Protein AF-A0A0Q8R8H2-F1 (afdb_monomer_lite)

Structure (mmCIF, N/CA/C/O backbone):
data_AF-A0A0Q8R8H2-F1
#
_entry.id   AF-A0A0Q8R8H2-F1
#
loop_
_atom_site.group_PDB
_atom_site.id
_atom_site.type_symbol
_atom_site.label_atom_id
_atom_site.label_alt_id
_atom_site.label_comp_id
_atom_site.label_asym_id
_atom_site.label_entity_id
_atom_site.label_seq_id
_atom_site.pdbx_PDB_ins_code
_atom_site.Cartn_x
_atom_site.Cartn_y
_atom_site.Cartn_z
_atom_site.occupancy
_atom_site.B_iso_or_equiv
_atom_site.auth_seq_id
_atom_site.auth_comp_id
_atom_site.auth_asym_id
_atom_site.auth_atom_id
_atom_site.pdbx_PDB_model_num
ATOM 1 N N . MET A 1 1 ? 1.261 7.074 16.612 1.00 54.50 1 MET A N 1
ATOM 2 C CA . MET A 1 1 ? 1.436 5.887 17.481 1.00 54.50 1 MET A CA 1
ATOM 3 C C . MET A 1 1 ? 0.194 4.983 17.513 1.00 54.50 1 MET A C 1
ATOM 5 O O . MET A 1 1 ? 0.380 3.784 17.613 1.00 54.50 1 MET A O 1
ATOM 9 N N . GLN A 1 2 ? -1.041 5.498 17.363 1.00 63.03 2 GLN A N 1
ATOM 10 C CA . GLN A 1 2 ? -2.254 4.657 17.235 1.00 63.03 2 GLN A CA 1
ATOM 11 C C . GLN A 1 2 ? -2.476 4.067 15.823 1.00 63.03 2 GLN A C 1
ATOM 13 O O . GLN A 1 2 ? -2.841 2.905 15.723 1.00 63.03 2 GLN A O 1
ATOM 18 N N . ILE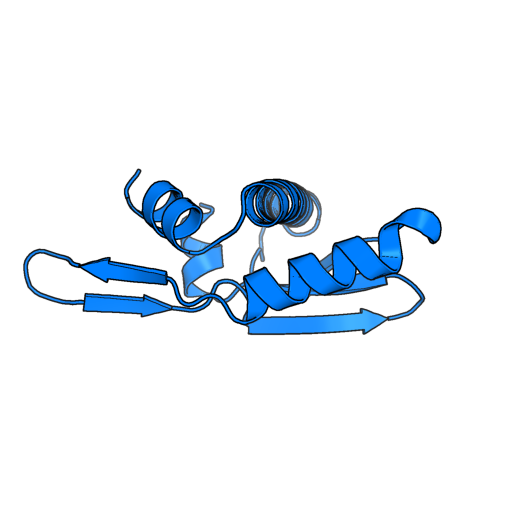 A 1 3 ? -2.191 4.818 14.746 1.00 71.31 3 ILE A N 1
ATOM 19 C CA . ILE A 1 3 ? -2.377 4.347 13.354 1.00 71.31 3 ILE A CA 1
ATOM 20 C C . ILE A 1 3 ? -1.506 3.122 13.042 1.00 71.31 3 ILE A C 1
ATOM 22 O O . ILE A 1 3 ? -2.027 2.136 12.547 1.00 71.31 3 ILE A O 1
ATOM 26 N N . ASN A 1 4 ? -0.209 3.150 13.379 1.00 74.19 4 ASN A N 1
ATOM 27 C CA . ASN A 1 4 ? 0.699 2.027 13.097 1.00 74.19 4 ASN A CA 1
ATOM 28 C C . ASN A 1 4 ? 0.207 0.720 13.726 1.00 74.19 4 ASN A C 1
ATOM 30 O O . ASN A 1 4 ? 0.189 -0.306 13.064 1.00 74.19 4 ASN A O 1
ATOM 34 N N . ARG A 1 5 ? -0.271 0.784 14.973 1.00 81.12 5 ARG A N 1
ATOM 35 C CA . ARG A 1 5 ? -0.840 -0.381 15.647 1.00 81.12 5 ARG A CA 1
ATOM 36 C C . ARG A 1 5 ? -2.138 -0.851 14.983 1.00 81.12 5 ARG A C 1
ATOM 38 O O . ARG A 1 5 ? -2.306 -2.041 14.779 1.00 81.12 5 ARG A O 1
ATOM 45 N N . ALA A 1 6 ? -3.034 0.070 14.625 1.00 82.31 6 ALA A N 1
ATOM 46 C CA . ALA A 1 6 ? -4.278 -0.282 13.938 1.00 82.31 6 ALA A CA 1
ATOM 47 C C . ALA A 1 6 ? -4.019 -0.922 12.559 1.00 82.31 6 ALA A C 1
ATOM 49 O O . ALA A 1 6 ? -4.749 -1.814 12.147 1.00 82.31 6 ALA A O 1
ATOM 50 N N . VAL A 1 7 ? -2.955 -0.500 11.869 1.00 83.50 7 VAL A N 1
ATOM 51 C CA . VAL A 1 7 ? -2.488 -1.104 10.613 1.00 83.50 7 VAL A CA 1
ATOM 52 C C . VAL A 1 7 ? -1.947 -2.517 10.846 1.00 83.50 7 VAL A C 1
ATOM 54 O O . VAL A 1 7 ? -2.343 -3.437 10.138 1.00 83.50 7 VAL A O 1
ATOM 57 N N . GLU A 1 8 ? -1.097 -2.708 11.856 1.00 86.62 8 GLU A N 1
ATOM 58 C CA . GLU A 1 8 ? -0.557 -4.025 12.239 1.00 86.62 8 GLU A CA 1
ATOM 59 C C . GLU A 1 8 ? -1.642 -5.011 12.709 1.00 86.62 8 GLU A C 1
ATOM 61 O O . GLU A 1 8 ? -1.448 -6.220 12.635 1.00 86.62 8 GLU A O 1
ATOM 66 N N . GLU A 1 9 ? -2.789 -4.520 13.186 1.00 87.44 9 GLU A N 1
ATOM 67 C CA . GLU A 1 9 ? -3.914 -5.359 13.620 1.00 87.44 9 GLU A CA 1
ATOM 68 C C . GLU A 1 9 ? -4.766 -5.891 12.451 1.00 87.44 9 GLU A C 1
ATOM 70 O O . GLU A 1 9 ? -5.462 -6.893 12.626 1.00 87.44 9 GLU A O 1
ATOM 75 N N . VAL A 1 10 ? -4.716 -5.261 11.268 1.00 91.38 10 VAL A N 1
ATOM 76 C CA . VAL A 1 10 ? -5.531 -5.662 10.101 1.00 91.38 10 VAL A CA 1
ATOM 77 C C . VAL A 1 10 ? -4.727 -6.198 8.917 1.00 91.38 10 VAL A C 1
ATOM 79 O O . VAL A 1 10 ? -5.309 -6.811 8.024 1.00 91.38 10 VAL A O 1
ATOM 82 N N . LEU A 1 11 ? -3.413 -5.972 8.893 1.00 94.62 11 LEU A N 1
ATOM 83 C CA . LEU A 1 11 ? -2.509 -6.453 7.851 1.00 94.62 11 LEU A CA 1
ATOM 84 C C . LEU A 1 11 ? -1.618 -7.583 8.368 1.00 94.62 11 LEU A C 1
ATOM 86 O O . LEU A 1 11 ? -1.196 -7.596 9.522 1.00 94.62 11 LEU A O 1
ATOM 90 N N . SER A 1 12 ? -1.264 -8.505 7.480 1.00 95.56 12 SER A N 1
ATOM 91 C CA . SER A 1 12 ? -0.170 -9.443 7.701 1.00 95.56 12 SER A CA 1
ATOM 92 C C . SER A 1 12 ? 1.170 -8.711 7.795 1.00 95.56 12 SER A C 1
ATOM 94 O O . SER A 1 12 ? 1.363 -7.637 7.224 1.00 95.56 12 SER A O 1
ATOM 96 N N . GLU A 1 13 ? 2.141 -9.326 8.470 1.00 95.06 13 GLU A N 1
ATOM 97 C CA . GLU A 1 13 ? 3.496 -8.776 8.611 1.00 95.06 13 GLU A CA 1
ATOM 98 C C . GLU A 1 13 ? 4.131 -8.449 7.246 1.00 95.06 13 GLU A C 1
ATOM 100 O O . GLU A 1 13 ? 4.652 -7.355 7.045 1.00 95.06 13 GLU A O 1
ATOM 105 N N . ALA A 1 14 ? 3.975 -9.340 6.262 1.00 95.56 14 ALA A N 1
ATOM 106 C CA . ALA A 1 14 ? 4.472 -9.123 4.903 1.00 95.56 14 ALA A CA 1
ATOM 107 C C . ALA A 1 14 ? 3.783 -7.939 4.195 1.00 95.56 14 ALA A C 1
ATOM 109 O O . ALA A 1 14 ? 4.420 -7.202 3.439 1.00 95.56 14 ALA A O 1
ATOM 110 N N . ALA A 1 15 ? 2.486 -7.725 4.439 1.00 96.19 15 ALA A N 1
ATOM 111 C CA . ALA A 1 15 ? 1.767 -6.574 3.904 1.00 96.19 15 ALA A CA 1
ATOM 112 C C . ALA A 1 15 ? 2.209 -5.269 4.581 1.00 96.19 15 ALA A C 1
ATOM 114 O O . ALA A 1 15 ? 2.352 -4.253 3.900 1.00 96.19 15 ALA A O 1
ATOM 115 N N . VAL A 1 16 ? 2.503 -5.291 5.885 1.00 94.94 16 VAL A N 1
ATOM 116 C CA . VAL A 1 16 ? 3.090 -4.147 6.602 1.00 94.94 16 VAL A CA 1
ATOM 117 C C . VAL A 1 16 ? 4.477 -3.803 6.047 1.00 94.94 16 VAL A C 1
ATOM 119 O O . VAL A 1 16 ? 4.765 -2.632 5.794 1.00 94.94 16 VAL A O 1
ATOM 122 N N . GLU A 1 17 ? 5.332 -4.794 5.789 1.00 95.38 17 GLU A N 1
ATOM 123 C CA . GLU A 1 17 ? 6.651 -4.583 5.173 1.00 95.38 17 GLU A CA 1
ATOM 124 C C . GLU A 1 17 ? 6.551 -3.975 3.767 1.00 95.38 17 GLU A C 1
ATOM 126 O O . GLU A 1 17 ? 7.263 -3.015 3.437 1.00 95.38 17 GLU A O 1
ATOM 131 N N . LEU A 1 18 ? 5.631 -4.485 2.942 1.00 95.62 18 LEU A N 1
ATOM 132 C CA . LEU A 1 18 ? 5.367 -3.907 1.629 1.00 95.62 18 LEU A CA 1
ATOM 133 C C . LEU A 1 18 ? 4.837 -2.473 1.758 1.00 95.62 18 LEU A C 1
ATOM 135 O O . LEU A 1 18 ? 5.325 -1.581 1.066 1.00 95.62 18 LEU A O 1
ATOM 139 N N . LEU A 1 19 ? 3.886 -2.220 2.660 1.00 95.56 19 LEU A N 1
ATOM 140 C CA . LEU A 1 19 ? 3.337 -0.886 2.895 1.00 95.56 19 LEU A CA 1
ATOM 141 C C . LEU A 1 19 ? 4.427 0.110 3.305 1.00 95.56 19 LEU A C 1
ATOM 143 O O . LEU A 1 19 ? 4.485 1.207 2.751 1.00 95.56 19 LEU A O 1
ATOM 147 N N . ASN A 1 20 ? 5.328 -0.277 4.208 1.00 94.19 20 ASN A N 1
ATOM 148 C CA . ASN A 1 20 ? 6.470 0.547 4.605 1.00 94.19 20 ASN A CA 1
ATOM 149 C C . ASN A 1 20 ? 7.366 0.889 3.405 1.00 94.19 20 ASN A C 1
ATOM 151 O O . ASN A 1 20 ? 7.789 2.038 3.250 1.00 94.19 20 ASN A O 1
ATOM 155 N N . THR A 1 21 ? 7.598 -0.079 2.516 1.00 94.31 21 THR A N 1
ATOM 156 C CA . THR A 1 21 ? 8.345 0.131 1.267 1.00 94.31 21 THR A CA 1
ATOM 157 C C . THR A 1 21 ? 7.634 1.127 0.345 1.00 94.31 21 THR A C 1
ATOM 159 O O . THR A 1 21 ? 8.263 2.043 -0.185 1.00 94.31 21 THR A O 1
ATOM 162 N N . LEU A 1 22 ? 6.314 1.004 0.181 1.00 94.56 22 LEU A N 1
ATOM 163 C CA . LEU A 1 22 ? 5.503 1.888 -0.665 1.00 94.56 22 LEU A CA 1
ATOM 164 C C . LEU A 1 22 ? 5.406 3.311 -0.110 1.00 94.56 22 LEU A C 1
ATOM 166 O O . LEU A 1 22 ? 5.420 4.277 -0.876 1.00 94.56 22 LEU A O 1
ATOM 170 N N . VAL A 1 23 ? 5.333 3.453 1.212 1.00 93.38 23 VAL A N 1
ATOM 171 C CA . VAL A 1 23 ? 5.384 4.746 1.902 1.00 93.38 23 VAL A CA 1
ATOM 172 C C . VAL A 1 23 ? 6.736 5.411 1.667 1.00 93.38 23 VAL A C 1
ATOM 174 O O . VAL A 1 23 ? 6.778 6.560 1.226 1.00 93.38 23 VAL A O 1
ATOM 177 N N . ALA A 1 24 ? 7.839 4.690 1.890 1.00 92.88 24 ALA A N 1
ATOM 178 C CA . ALA A 1 24 ? 9.182 5.208 1.645 1.00 92.88 24 ALA A CA 1
ATOM 179 C C . ALA A 1 24 ? 9.363 5.629 0.178 1.00 92.88 24 ALA A C 1
ATOM 181 O O . ALA A 1 24 ? 9.866 6.718 -0.100 1.00 92.88 24 ALA A O 1
ATOM 182 N N . HIS A 1 25 ? 8.883 4.807 -0.758 1.00 93.19 25 HIS A N 1
ATOM 183 C CA . HIS A 1 25 ? 8.901 5.124 -2.181 1.00 93.19 25 HIS A CA 1
ATOM 184 C C . HIS A 1 25 ? 8.093 6.391 -2.505 1.00 93.19 25 HIS A C 1
ATOM 186 O O . HIS A 1 25 ? 8.605 7.269 -3.191 1.00 93.19 25 HIS A O 1
ATOM 192 N N . ALA A 1 26 ? 6.874 6.543 -1.981 1.00 91.81 26 ALA A N 1
ATOM 193 C CA . ALA A 1 26 ? 6.042 7.721 -2.243 1.00 91.81 26 ALA A CA 1
ATOM 194 C C . ALA A 1 26 ? 6.656 9.016 -1.688 1.00 91.81 26 ALA A C 1
ATOM 196 O O . ALA A 1 26 ? 6.619 10.049 -2.355 1.00 91.81 26 ALA A O 1
ATOM 197 N N . ILE A 1 27 ? 7.271 8.962 -0.500 1.00 89.88 27 ILE A N 1
ATOM 198 C CA . ILE A 1 27 ? 7.964 10.112 0.104 1.00 89.88 27 ILE A CA 1
ATOM 199 C C . ILE A 1 27 ? 9.109 10.598 -0.795 1.00 89.88 27 ILE A C 1
ATOM 201 O O . ILE A 1 27 ? 9.311 11.803 -0.933 1.00 89.88 27 ILE A O 1
ATOM 205 N N . VAL A 1 28 ? 9.845 9.674 -1.418 1.00 90.12 28 VAL A N 1
ATOM 206 C CA . VAL A 1 28 ? 10.959 10.006 -2.318 1.00 90.12 28 VAL A CA 1
ATOM 207 C C . VAL A 1 28 ? 10.460 10.452 -3.695 1.00 90.12 28 VAL A C 1
ATOM 209 O O . VAL A 1 28 ? 10.964 11.433 -4.240 1.00 90.12 28 VAL A O 1
ATOM 212 N N . SER A 1 29 ? 9.472 9.755 -4.254 1.00 86.56 29 SER A N 1
ATOM 213 C CA . SER A 1 29 ? 8.996 9.959 -5.627 1.00 86.56 29 SER A CA 1
ATOM 214 C C . SER A 1 29 ? 8.055 11.159 -5.780 1.00 86.56 29 SER A C 1
ATOM 216 O O . SER A 1 29 ? 8.044 11.789 -6.837 1.00 86.56 29 SER A O 1
ATOM 218 N N . ALA A 1 30 ? 7.285 11.505 -4.743 1.00 82.88 30 ALA A N 1
ATOM 219 C CA . ALA A 1 30 ? 6.312 12.600 -4.762 1.00 82.88 30 ALA A CA 1
ATOM 220 C C . ALA A 1 30 ? 6.237 13.335 -3.402 1.00 82.88 30 ALA A C 1
ATOM 222 O O . ALA A 1 30 ? 5.193 13.341 -2.746 1.00 82.88 30 ALA A O 1
ATOM 223 N N . PRO A 1 31 ? 7.315 14.016 -2.964 1.00 79.94 31 PRO A N 1
ATOM 224 C CA . PRO A 1 31 ? 7.403 14.603 -1.621 1.00 79.94 31 PRO A CA 1
ATOM 225 C C . PRO A 1 31 ? 6.340 15.673 -1.322 1.00 79.94 31 PRO A C 1
ATOM 227 O O . PRO A 1 31 ? 6.018 15.895 -0.158 1.00 79.94 31 PRO A O 1
ATOM 230 N N . GLN A 1 32 ? 5.801 16.339 -2.352 1.00 83.19 32 GLN A N 1
ATOM 231 C CA . GLN A 1 32 ? 4.763 17.372 -2.216 1.00 83.19 32 GLN A CA 1
ATOM 232 C C . GLN A 1 32 ? 3.335 16.857 -2.461 1.00 83.19 32 GLN A C 1
ATOM 234 O O . GLN A 1 32 ? 2.383 17.563 -2.143 1.00 83.19 32 GLN A O 1
ATOM 239 N N . ASP A 1 33 ? 3.177 15.650 -3.013 1.00 86.44 33 ASP A N 1
ATOM 240 C CA . ASP A 1 33 ? 1.875 15.043 -3.311 1.00 86.44 33 ASP A CA 1
ATOM 241 C C . ASP A 1 33 ? 1.929 13.529 -3.079 1.00 86.44 33 ASP A C 1
ATOM 243 O O . ASP A 1 33 ? 1.955 12.716 -4.003 1.00 86.44 33 ASP A O 1
ATOM 247 N N . LYS A 1 34 ? 1.929 13.145 -1.801 1.00 83.56 34 LYS A N 1
ATOM 248 C CA . LYS A 1 34 ? 1.926 11.736 -1.378 1.00 83.56 34 LYS A CA 1
ATOM 249 C C . LYS A 1 34 ? 0.605 11.023 -1.703 1.00 83.56 34 LYS A C 1
ATOM 251 O O . LYS A 1 34 ? 0.537 9.801 -1.610 1.00 83.56 34 LYS A O 1
ATOM 256 N N . SER A 1 35 ? -0.438 11.771 -2.072 1.00 88.88 35 SER A N 1
ATOM 257 C CA . SER A 1 35 ? -1.703 11.241 -2.596 1.00 88.88 35 SER A CA 1
ATOM 258 C C . SER A 1 35 ? -1.704 11.082 -4.117 1.00 88.88 35 SER A C 1
ATOM 260 O O . SER A 1 35 ? -2.707 10.652 -4.686 1.00 88.88 35 SER A O 1
ATOM 262 N N . GLY A 1 36 ? -0.606 11.432 -4.786 1.00 89.94 36 GLY A N 1
ATOM 263 C CA . GLY A 1 36 ? -0.437 11.269 -6.218 1.00 89.94 36 GLY A CA 1
ATOM 264 C C . GLY A 1 36 ? -0.315 9.802 -6.628 1.00 89.94 36 GLY A C 1
ATOM 265 O O . GLY A 1 36 ? -0.011 8.915 -5.826 1.00 89.94 36 GLY A O 1
ATOM 266 N N . LEU A 1 37 ? -0.550 9.542 -7.913 1.00 93.62 37 LEU A N 1
ATOM 267 C CA . LEU A 1 37 ? -0.377 8.214 -8.493 1.00 93.62 37 LEU A CA 1
ATOM 268 C C . LEU A 1 37 ? 1.117 7.859 -8.559 1.00 93.62 37 LEU A C 1
ATOM 270 O O . LEU A 1 37 ? 1.879 8.495 -9.288 1.00 93.62 37 LEU A O 1
ATOM 274 N N . CYS A 1 38 ? 1.515 6.828 -7.820 1.00 93.81 38 CYS A N 1
ATOM 275 C CA . CYS A 1 38 ? 2.876 6.309 -7.763 1.00 93.81 38 CYS A CA 1
ATOM 276 C C . CYS A 1 38 ? 3.001 5.013 -8.569 1.00 93.81 38 CYS A C 1
ATOM 278 O O . CYS A 1 38 ? 2.041 4.251 -8.687 1.00 93.81 38 CYS A O 1
ATOM 280 N N . TYR A 1 39 ? 4.201 4.747 -9.085 1.00 94.31 39 TYR A N 1
ATOM 281 C CA . TYR A 1 39 ? 4.502 3.527 -9.829 1.00 94.31 39 TYR A CA 1
ATOM 282 C C . TYR A 1 39 ? 5.744 2.850 -9.256 1.00 94.31 39 TYR A C 1
ATOM 284 O O . TYR A 1 39 ? 6.810 3.460 -9.219 1.00 94.31 39 TYR A O 1
ATOM 292 N N . LEU A 1 40 ? 5.602 1.605 -8.807 1.00 93.00 40 LEU A N 1
ATOM 293 C CA . LEU A 1 40 ? 6.691 0.793 -8.275 1.00 93.00 40 LEU A CA 1
ATOM 294 C C . LEU A 1 40 ? 7.037 -0.327 -9.272 1.00 93.00 40 LEU A C 1
ATOM 296 O O . LEU A 1 40 ? 6.184 -1.178 -9.548 1.00 93.00 40 LEU A O 1
ATOM 300 N N . PRO A 1 41 ? 8.269 -0.371 -9.806 1.00 92.38 41 PRO A N 1
ATOM 301 C CA . PRO A 1 41 ? 8.759 -1.524 -10.552 1.00 92.38 41 PRO A CA 1
ATOM 302 C C . PRO A 1 41 ? 8.854 -2.756 -9.649 1.00 92.38 41 PRO A C 1
ATOM 304 O O . PRO A 1 41 ? 9.367 -2.666 -8.535 1.00 92.38 41 PRO A O 1
ATOM 307 N N . VAL A 1 42 ? 8.396 -3.908 -10.140 1.00 91.19 42 VAL A N 1
ATOM 308 C CA . VAL A 1 42 ? 8.463 -5.180 -9.409 1.00 91.19 42 VAL A CA 1
ATOM 309 C C . VAL A 1 42 ? 9.135 -6.228 -10.278 1.00 91.19 42 VAL A C 1
ATOM 311 O O . VAL A 1 42 ? 8.818 -6.371 -11.458 1.00 91.19 42 VAL A O 1
ATOM 314 N N . GLU A 1 43 ? 10.077 -6.959 -9.690 1.00 90.88 43 GLU A N 1
ATOM 315 C CA . GLU A 1 43 ? 10.750 -8.069 -10.358 1.00 90.88 43 GLU A CA 1
ATOM 316 C C . GLU A 1 43 ? 9.756 -9.184 -10.703 1.00 90.88 43 GLU A C 1
ATOM 318 O O . GLU A 1 43 ? 8.844 -9.483 -9.928 1.00 90.88 43 GLU A O 1
ATOM 323 N N . SER A 1 44 ? 9.950 -9.834 -11.854 1.00 89.19 44 SER A N 1
ATOM 324 C CA . SER A 1 44 ? 9.054 -10.889 -12.351 1.00 89.19 44 SER A CA 1
ATOM 325 C C . SER A 1 44 ? 8.799 -11.989 -11.325 1.00 89.19 44 SER A C 1
ATOM 327 O O . SER A 1 44 ? 7.672 -12.465 -11.194 1.00 89.19 44 SER A O 1
ATOM 329 N N . ASP A 1 45 ? 9.835 -12.351 -10.574 1.00 93.88 45 ASP A N 1
ATOM 330 C CA . ASP A 1 45 ? 9.816 -13.477 -9.642 1.00 93.88 45 ASP A CA 1
ATOM 331 C C . ASP A 1 45 ? 8.992 -13.161 -8.384 1.00 93.88 45 ASP A C 1
ATOM 333 O O . ASP A 1 45 ? 8.445 -14.063 -7.752 1.00 93.88 45 ASP A O 1
ATOM 337 N N . ASN A 1 46 ? 8.826 -11.872 -8.073 1.00 92.31 46 ASN A N 1
ATOM 338 C CA . ASN A 1 46 ? 8.066 -11.385 -6.924 1.00 92.31 46 ASN A CA 1
ATOM 339 C C . ASN A 1 46 ? 6.660 -10.892 -7.298 1.00 92.31 46 ASN A C 1
ATOM 341 O O . ASN A 1 46 ? 5.843 -10.656 -6.409 1.00 92.31 46 ASN A O 1
ATOM 345 N N . TRP A 1 47 ? 6.344 -10.786 -8.595 1.00 92.69 47 TRP A N 1
ATOM 346 C CA . TRP A 1 47 ? 5.127 -10.147 -9.104 1.00 92.69 47 TRP A CA 1
ATOM 347 C C . TRP A 1 47 ? 3.841 -10.634 -8.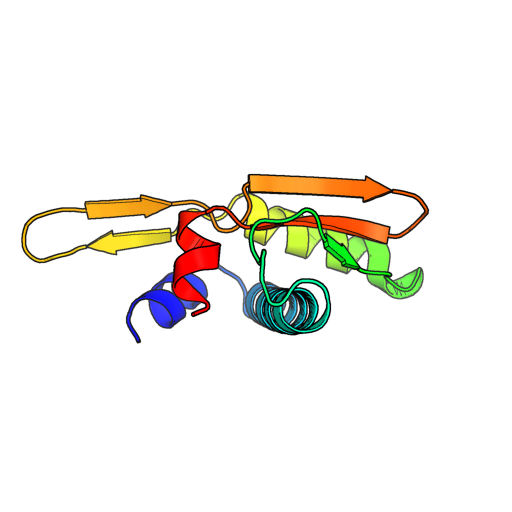431 1.00 92.69 47 TRP A C 1
ATOM 349 O O . TRP A 1 47 ? 3.076 -9.837 -7.889 1.00 92.69 47 TRP A O 1
ATOM 359 N N . ASN A 1 48 ? 3.605 -11.948 -8.437 1.00 94.00 48 ASN A N 1
ATOM 360 C CA . ASN A 1 48 ? 2.371 -12.519 -7.896 1.00 94.00 48 ASN A CA 1
ATOM 361 C C . ASN A 1 48 ? 2.240 -12.258 -6.393 1.00 94.00 48 ASN A C 1
ATOM 363 O O . ASN A 1 48 ? 1.171 -11.862 -5.933 1.00 94.00 48 ASN A O 1
ATOM 367 N N . THR A 1 49 ? 3.330 -12.432 -5.645 1.00 94.88 49 THR A N 1
ATOM 368 C CA . THR A 1 49 ? 3.364 -12.175 -4.203 1.00 94.88 49 THR A CA 1
ATOM 369 C C . THR A 1 49 ? 3.074 -10.707 -3.916 1.00 94.88 49 THR A C 1
ATOM 371 O O . THR A 1 49 ? 2.200 -10.402 -3.109 1.00 94.88 49 THR A O 1
ATOM 374 N N . THR A 1 50 ? 3.730 -9.784 -4.623 1.00 94.88 50 THR A N 1
ATOM 375 C CA . THR A 1 50 ? 3.508 -8.348 -4.425 1.00 94.88 50 THR A CA 1
ATOM 376 C C . THR A 1 50 ? 2.081 -7.941 -4.791 1.00 94.88 50 THR A C 1
ATOM 378 O O . THR A 1 50 ? 1.473 -7.173 -4.056 1.00 94.88 50 THR A O 1
ATOM 381 N N . VAL A 1 51 ? 1.498 -8.483 -5.866 1.00 94.50 51 VAL A N 1
ATOM 382 C CA . VAL A 1 51 ? 0.092 -8.223 -6.231 1.00 94.50 51 VAL A CA 1
ATOM 383 C C . VAL A 1 51 ? -0.874 -8.711 -5.149 1.00 94.50 51 VAL A C 1
ATOM 385 O O . VAL A 1 51 ? -1.840 -8.014 -4.840 1.00 94.50 51 VAL A O 1
ATOM 388 N N . MET A 1 52 ? -0.628 -9.882 -4.553 1.00 96.31 52 MET A N 1
ATOM 389 C CA . MET A 1 52 ? -1.466 -10.391 -3.462 1.00 96.31 52 MET A CA 1
ATOM 390 C C . MET A 1 52 ? -1.398 -9.490 -2.227 1.00 96.31 52 MET A C 1
ATOM 392 O O . MET A 1 52 ? -2.442 -9.121 -1.696 1.00 96.31 52 MET A O 1
ATOM 396 N N . LEU A 1 53 ? -0.197 -9.072 -1.827 1.00 97.00 53 LEU A N 1
ATOM 397 C CA . LEU A 1 53 ? -0.009 -8.156 -0.699 1.00 97.00 53 LEU A CA 1
ATOM 398 C C . LEU A 1 53 ? -0.616 -6.771 -0.979 1.00 97.00 53 LEU A C 1
ATOM 400 O O . LEU A 1 53 ? -1.270 -6.196 -0.117 1.00 97.00 53 LEU A O 1
ATOM 404 N N . MET A 1 54 ? -0.485 -6.250 -2.203 1.00 96.12 54 MET A N 1
ATOM 405 C CA . MET A 1 54 ? -1.152 -5.006 -2.613 1.00 96.12 54 MET A CA 1
ATOM 406 C C . MET A 1 54 ? -2.665 -5.086 -2.468 1.00 96.12 54 MET A C 1
ATOM 408 O O . MET A 1 54 ? -3.301 -4.119 -2.054 1.00 96.12 54 MET A O 1
ATOM 412 N N . ARG A 1 55 ? -3.244 -6.231 -2.835 1.00 96.12 55 ARG A N 1
ATOM 413 C CA . ARG A 1 55 ? -4.679 -6.456 -2.721 1.00 96.12 55 ARG A CA 1
ATOM 414 C C . ARG A 1 55 ? -5.124 -6.514 -1.264 1.00 96.12 55 ARG A C 1
ATOM 416 O O . ARG A 1 55 ? -6.133 -5.905 -0.936 1.00 96.12 55 ARG A O 1
ATOM 423 N N . GLU A 1 56 ? -4.361 -7.182 -0.408 1.00 96.75 56 GLU A N 1
ATOM 424 C CA . GLU A 1 56 ? -4.609 -7.204 1.035 1.00 96.75 56 GLU A CA 1
ATOM 425 C C . GLU A 1 56 ? -4.623 -5.786 1.622 1.00 96.75 56 GLU A C 1
ATOM 427 O O . GLU A 1 56 ? -5.585 -5.394 2.277 1.00 96.75 56 GLU A O 1
ATOM 432 N N . ILE A 1 57 ? -3.613 -4.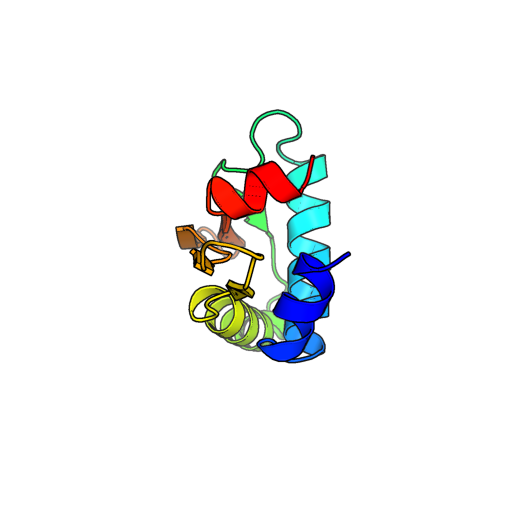972 1.299 1.00 96.62 57 ILE A N 1
ATOM 433 C CA . ILE A 1 57 ? -3.541 -3.572 1.745 1.00 96.62 57 ILE A CA 1
ATOM 434 C C . ILE A 1 57 ? -4.704 -2.741 1.178 1.00 96.62 57 ILE A C 1
ATOM 436 O O . ILE A 1 57 ? -5.219 -1.853 1.855 1.00 96.62 57 ILE A O 1
ATOM 440 N N . PHE A 1 58 ? -5.122 -3.005 -0.063 1.00 96.25 58 PHE A N 1
ATOM 441 C CA . PHE A 1 58 ? -6.241 -2.307 -0.700 1.00 96.25 58 PHE A CA 1
ATOM 442 C C . PHE A 1 58 ? -7.582 -2.611 -0.027 1.00 96.25 58 PHE A C 1
ATOM 444 O O . PHE A 1 58 ? -8.405 -1.714 0.131 1.00 96.25 58 PHE A O 1
ATOM 451 N N . GLU A 1 59 ? -7.800 -3.865 0.362 1.00 95.12 59 GLU A N 1
ATOM 452 C CA . GLU A 1 59 ? -9.032 -4.311 1.016 1.00 95.12 59 GLU A CA 1
ATOM 453 C C . GLU A 1 59 ? -9.069 -3.937 2.509 1.00 95.12 59 GLU A C 1
ATOM 455 O O . GLU A 1 59 ? -10.146 -3.920 3.106 1.00 95.12 59 GLU A O 1
ATOM 460 N N . ALA A 1 60 ? -7.925 -3.590 3.107 1.00 92.69 60 ALA A N 1
ATOM 461 C CA . ALA A 1 60 ? -7.840 -3.208 4.508 1.00 92.69 60 ALA A CA 1
ATOM 462 C C . ALA A 1 60 ? -8.566 -1.888 4.810 1.00 92.69 60 ALA A C 1
ATOM 464 O O . ALA A 1 60 ? -8.394 -0.863 4.138 1.00 92.69 60 ALA A O 1
ATOM 465 N N . GLU A 1 61 ? -9.352 -1.914 5.881 1.00 91.62 61 GLU A N 1
ATOM 466 C CA . GLU A 1 61 ? -10.029 -0.761 6.462 1.00 91.62 61 GLU A CA 1
ATOM 467 C C . GLU A 1 61 ? -9.455 -0.515 7.862 1.00 91.62 61 GLU A C 1
ATOM 469 O O . GLU A 1 61 ? -9.439 -1.408 8.710 1.00 91.62 61 GLU A O 1
ATOM 474 N N . ILE A 1 62 ? -8.943 0.694 8.094 1.00 89.38 62 ILE A N 1
ATOM 475 C CA . ILE A 1 62 ? -8.350 1.100 9.366 1.00 89.38 62 ILE A CA 1
ATOM 476 C C . ILE A 1 62 ? -9.408 1.808 10.197 1.00 89.38 62 ILE A C 1
ATOM 478 O O . ILE A 1 62 ? -9.812 2.923 9.871 1.00 89.38 62 ILE A O 1
ATOM 482 N N . CYS A 1 63 ? -9.792 1.184 11.308 1.00 85.94 63 CYS A N 1
ATOM 483 C CA . CYS A 1 63 ? -10.734 1.736 12.274 1.00 85.94 63 CYS A CA 1
ATOM 484 C C . CYS A 1 63 ? -9.993 2.246 13.514 1.00 85.94 63 CYS A C 1
ATOM 486 O O . CYS A 1 63 ? -9.300 1.490 14.193 1.00 85.94 63 CYS A O 1
ATOM 488 N N . ILE A 1 64 ? -10.172 3.522 13.846 1.00 82.81 64 ILE A N 1
ATOM 489 C CA . ILE A 1 64 ? -9.597 4.155 15.035 1.00 82.81 64 ILE A CA 1
ATOM 490 C C . ILE A 1 64 ? -10.739 4.723 15.872 1.00 82.81 64 ILE A C 1
ATOM 492 O O . ILE A 1 64 ? -11.483 5.594 15.421 1.00 82.81 64 ILE A O 1
ATOM 496 N N . SER A 1 65 ? -10.874 4.238 17.104 1.00 79.81 65 SER A N 1
ATOM 497 C CA . SER A 1 65 ? -11.806 4.797 18.082 1.00 79.81 65 SER A CA 1
ATOM 498 C C . SER A 1 65 ? -11.172 5.992 18.796 1.00 79.81 65 SER A C 1
ATOM 500 O O . SER A 1 65 ? -10.134 5.837 19.445 1.00 79.81 65 SER A O 1
ATOM 502 N N . GLY A 1 66 ? -11.798 7.162 18.706 1.00 70.00 66 GLY A N 1
ATOM 503 C CA . GLY A 1 66 ? -11.522 8.310 19.568 1.00 70.00 66 GLY A CA 1
ATOM 504 C C . GLY A 1 66 ? -12.489 8.392 20.754 1.00 70.00 66 GLY A C 1
ATOM 505 O O . GLY A 1 66 ? -13.420 7.597 20.871 1.00 70.00 66 GLY A O 1
ATOM 506 N N . ASP A 1 67 ? -12.291 9.393 21.616 1.00 68.75 67 ASP A N 1
ATOM 507 C CA . ASP A 1 67 ? -13.115 9.606 22.819 1.00 68.75 67 ASP A CA 1
ATOM 508 C C . ASP A 1 67 ? -14.579 9.968 22.502 1.00 68.75 67 ASP A C 1
ATOM 510 O O . ASP A 1 67 ? -15.468 9.741 23.324 1.00 68.75 67 ASP A O 1
ATOM 514 N N . THR A 1 68 ? -14.846 10.530 21.317 1.00 68.12 68 THR A N 1
ATOM 515 C CA . THR A 1 68 ? -16.188 10.982 20.907 1.00 68.12 68 THR A CA 1
ATOM 516 C C . THR A 1 68 ? -16.645 10.458 19.548 1.00 68.12 68 THR A C 1
ATOM 518 O O . THR A 1 68 ? -17.843 10.490 19.278 1.00 68.12 68 THR A O 1
ATOM 521 N N . GLU A 1 69 ? -15.738 9.973 18.692 1.00 77.69 69 GLU A N 1
ATOM 522 C CA . GLU A 1 69 ? -16.046 9.568 17.312 1.00 77.69 69 GLU A CA 1
ATOM 523 C C . GLU A 1 69 ? -15.169 8.398 16.840 1.00 77.69 69 GLU A C 1
ATOM 525 O O . GLU A 1 69 ? -14.050 8.203 17.318 1.00 77.69 69 GLU A O 1
ATOM 530 N N . TRP A 1 70 ? -15.686 7.629 15.880 1.00 78.44 70 TRP A N 1
ATOM 531 C CA . TRP A 1 70 ? -14.949 6.584 15.170 1.00 78.44 70 TRP A CA 1
ATOM 532 C C . TRP A 1 70 ? -14.481 7.129 13.824 1.00 78.44 70 TRP A C 1
ATOM 534 O O . TRP A 1 70 ? -15.287 7.654 13.057 1.00 78.44 70 TRP A O 1
ATOM 544 N N . LEU A 1 71 ? -13.195 6.971 13.525 1.00 83.88 71 LEU A N 1
ATOM 545 C CA . LEU A 1 71 ? -12.640 7.240 12.205 1.00 83.88 71 LEU A CA 1
ATOM 546 C C . LEU A 1 71 ? -12.397 5.908 11.501 1.00 83.88 71 LEU A C 1
ATOM 548 O O . LEU A 1 71 ? -11.693 5.057 12.039 1.00 83.88 71 LEU A O 1
ATOM 552 N N . SER A 1 72 ? -12.944 5.755 10.297 1.00 88.25 72 SER A N 1
ATOM 553 C CA . SER A 1 72 ? -12.624 4.636 9.417 1.00 88.25 72 SER A CA 1
ATOM 554 C C . SER A 1 72 ? -12.113 5.133 8.070 1.00 88.25 72 SER A C 1
ATOM 556 O O . SER A 1 72 ? -12.665 6.089 7.516 1.00 88.25 72 SER A O 1
ATOM 558 N N . PHE A 1 73 ? -11.045 4.528 7.555 1.00 90.38 73 PHE A N 1
ATOM 559 C CA . PHE A 1 73 ? -10.499 4.859 6.240 1.00 90.38 73 PHE A CA 1
ATOM 560 C C . PHE A 1 73 ? -9.697 3.701 5.630 1.00 90.38 73 PHE A C 1
ATOM 562 O O . PHE A 1 73 ? -9.095 2.897 6.336 1.00 90.38 73 PHE A O 1
ATOM 569 N N . HIS A 1 74 ? -9.632 3.659 4.299 1.00 94.25 74 HIS A N 1
ATOM 570 C CA . HIS A 1 74 ? -8.754 2.746 3.561 1.00 94.25 74 HIS A CA 1
ATOM 571 C C . HIS A 1 74 ? -7.356 3.334 3.367 1.00 94.25 74 HIS A C 1
ATOM 573 O O . HIS A 1 74 ? -7.182 4.553 3.295 1.00 94.25 74 HIS A O 1
ATOM 579 N N . ILE A 1 75 ? -6.354 2.467 3.2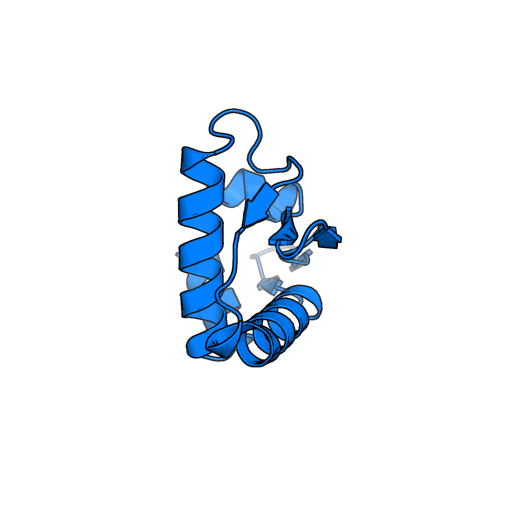16 1.00 94.62 75 ILE A N 1
ATOM 580 C CA . ILE A 1 75 ? -4.973 2.885 2.933 1.00 94.62 75 ILE A CA 1
ATOM 581 C C . ILE A 1 75 ? -4.847 3.361 1.483 1.00 94.62 75 ILE A C 1
ATOM 583 O O . ILE A 1 75 ? -4.346 4.458 1.223 1.00 94.62 75 ILE A O 1
ATOM 587 N N . PHE A 1 76 ? -5.336 2.562 0.533 1.00 96.44 76 PHE A N 1
ATOM 588 C CA . PHE A 1 76 ? -5.286 2.887 -0.888 1.00 96.44 76 PHE A CA 1
ATOM 589 C C . PHE A 1 76 ? -6.600 3.472 -1.400 1.00 96.44 76 PHE A C 1
ATOM 591 O O . PHE A 1 76 ? -7.686 2.978 -1.120 1.00 96.44 76 PHE A O 1
ATOM 598 N N . GLN A 1 77 ? -6.474 4.513 -2.217 1.00 95.50 77 GLN A N 1
ATOM 599 C CA . GLN A 1 77 ? -7.541 5.049 -3.052 1.00 95.50 77 GLN A CA 1
ATOM 600 C C . GLN A 1 77 ? -7.718 4.211 -4.322 1.00 95.50 77 GLN A C 1
ATOM 602 O O . GLN A 1 77 ? -8.836 4.015 -4.796 1.00 95.50 77 GLN A O 1
ATOM 607 N N . SER A 1 78 ? -6.607 3.758 -4.908 1.00 95.25 78 SER A N 1
ATOM 608 C CA . SER A 1 78 ? -6.596 2.936 -6.114 1.00 95.25 78 SER A CA 1
ATOM 609 C C . SER A 1 78 ? -5.308 2.119 -6.218 1.00 95.25 78 SER A C 1
ATOM 611 O O . SER A 1 78 ? -4.254 2.529 -5.725 1.00 95.25 78 SER A O 1
ATOM 613 N N . ILE A 1 79 ? -5.406 0.961 -6.870 1.00 96.56 79 ILE A N 1
ATOM 614 C CA . ILE A 1 79 ? -4.276 0.117 -7.269 1.00 96.56 79 ILE A CA 1
ATOM 615 C C . ILE A 1 79 ? -4.458 -0.315 -8.725 1.00 96.56 79 ILE A C 1
ATOM 617 O O . ILE A 1 79 ? -5.581 -0.406 -9.224 1.00 96.56 79 ILE A O 1
ATOM 621 N N . GLY A 1 80 ? -3.361 -0.582 -9.422 1.00 94.94 80 GLY A N 1
ATOM 622 C CA . GLY A 1 80 ? -3.388 -0.988 -10.818 1.00 94.94 80 GLY A CA 1
ATOM 623 C C . GLY A 1 80 ? -2.048 -1.508 -11.311 1.00 94.94 80 GLY A C 1
ATOM 624 O O . GLY A 1 80 ? -1.083 -1.639 -10.562 1.00 94.94 80 GLY A O 1
ATOM 625 N N . VAL A 1 81 ? -1.998 -1.800 -12.606 1.00 92.25 81 VAL A N 1
ATOM 626 C CA . VAL A 1 81 ? -0.799 -2.283 -13.291 1.00 92.25 81 VAL A CA 1
ATOM 627 C C . VAL A 1 81 ? -0.603 -1.462 -14.554 1.00 92.25 81 VAL A C 1
ATOM 629 O O . VAL A 1 81 ? -1.545 -1.274 -15.326 1.00 92.25 81 VAL A O 1
ATOM 632 N N . ARG A 1 82 ? 0.623 -0.996 -14.785 1.00 88.94 82 ARG A N 1
ATOM 633 C CA . ARG A 1 82 ? 1.014 -0.302 -16.013 1.00 88.94 82 ARG A CA 1
ATOM 634 C C . ARG A 1 82 ? 2.458 -0.640 -16.353 1.00 88.94 82 ARG A C 1
ATOM 636 O O . ARG A 1 82 ? 3.316 -0.495 -15.499 1.00 88.94 82 ARG A O 1
ATOM 643 N N . ASP A 1 83 ? 2.723 -1.060 -17.589 1.00 86.81 83 ASP A N 1
ATOM 644 C CA . ASP A 1 83 ? 4.087 -1.258 -18.108 1.00 86.81 83 ASP A CA 1
ATOM 645 C C . ASP A 1 83 ? 4.988 -2.123 -17.189 1.00 86.81 83 ASP A C 1
ATOM 647 O O . ASP A 1 83 ? 6.146 -1.794 -16.949 1.00 86.81 83 ASP A O 1
ATOM 651 N N . ALA A 1 84 ? 4.439 -3.225 -16.649 1.00 84.12 84 ALA A N 1
ATOM 652 C CA . ALA A 1 84 ? 5.086 -4.109 -15.660 1.00 84.12 84 ALA A CA 1
ATOM 653 C C . ALA A 1 84 ? 5.460 -3.436 -14.319 1.00 84.12 84 ALA A C 1
ATOM 655 O O . ALA A 1 84 ? 6.334 -3.900 -13.590 1.00 84.12 84 ALA A O 1
ATOM 656 N N . GLN A 1 85 ? 4.773 -2.351 -13.974 1.00 91.31 85 GLN A N 1
ATOM 657 C CA . GLN A 1 85 ? 4.870 -1.666 -12.690 1.00 91.31 85 GLN A CA 1
ATOM 658 C C . GLN A 1 85 ? 3.531 -1.743 -11.967 1.00 91.31 85 GLN A C 1
ATOM 660 O O . GLN A 1 85 ? 2.461 -1.737 -12.588 1.00 91.31 85 GLN A O 1
ATOM 665 N N . LEU A 1 86 ? 3.595 -1.783 -10.642 1.00 94.06 86 LEU A N 1
ATOM 666 C CA . LEU A 1 86 ? 2.427 -1.610 -9.797 1.00 94.06 86 LEU A CA 1
ATOM 667 C C . LEU A 1 86 ? 2.138 -0.124 -9.663 1.00 94.06 86 LEU A C 1
ATOM 669 O O . LEU A 1 86 ? 2.980 0.642 -9.203 1.00 94.06 86 LEU A O 1
ATOM 673 N N . ALA A 1 87 ? 0.941 0.274 -10.069 1.00 95.31 87 ALA A N 1
ATOM 674 C CA . ALA A 1 87 ? 0.424 1.609 -9.841 1.00 95.31 87 ALA A CA 1
ATOM 675 C C . ALA A 1 87 ? -0.359 1.618 -8.525 1.00 95.31 87 ALA A C 1
ATOM 677 O O . ALA A 1 87 ? -1.147 0.707 -8.268 1.00 95.31 87 ALA A O 1
ATOM 678 N N . TYR A 1 88 ? -0.163 2.636 -7.697 1.00 95.88 88 TYR A N 1
ATOM 679 C CA . TYR A 1 88 ? -0.890 2.779 -6.442 1.00 95.88 88 TYR A CA 1
ATOM 680 C C . TYR A 1 88 ? -1.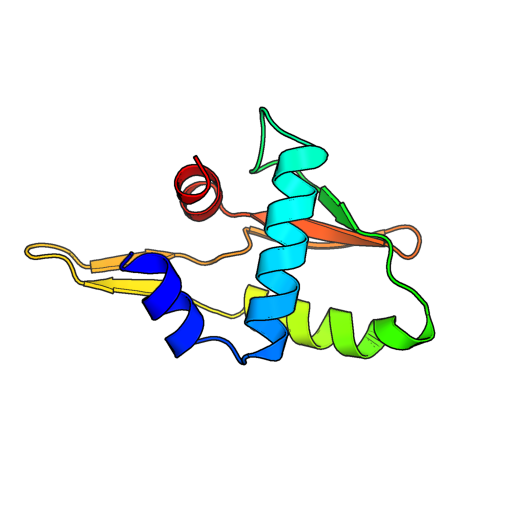079 4.240 -6.068 1.00 95.88 88 TYR A C 1
ATOM 682 O O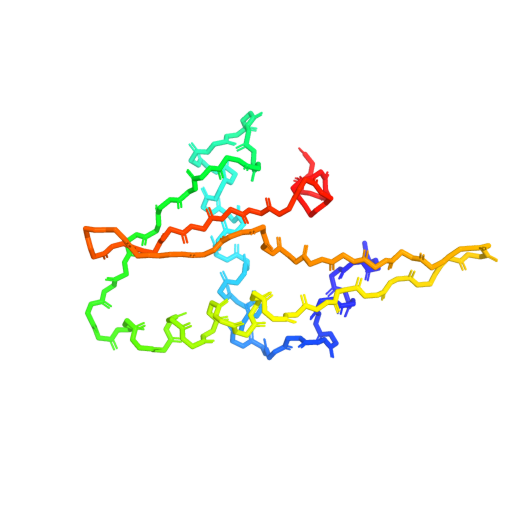 . TYR A 1 88 ? -0.294 5.111 -6.444 1.00 95.88 88 TYR A O 1
ATOM 690 N N . GLN A 1 89 ? -2.131 4.496 -5.306 1.00 95.88 89 GLN A N 1
ATOM 691 C CA . GLN A 1 89 ? -2.460 5.816 -4.807 1.00 95.88 89 GLN A CA 1
ATOM 692 C C . GLN A 1 89 ? -2.962 5.687 -3.375 1.00 95.88 89 GLN A C 1
ATOM 694 O O . GLN A 1 89 ? -3.906 4.937 -3.124 1.00 95.88 89 GLN A O 1
ATOM 699 N N . PHE A 1 90 ? -2.360 6.415 -2.437 1.00 95.50 90 PHE A N 1
ATOM 700 C CA . PHE A 1 90 ? -2.865 6.481 -1.067 1.00 95.50 90 PHE A CA 1
ATOM 701 C C . PHE A 1 90 ? -4.138 7.326 -0.991 1.00 95.50 90 PHE A C 1
ATOM 703 O O . PHE A 1 90 ? -4.317 8.271 -1.764 1.00 95.50 90 PHE A O 1
ATOM 710 N N . THR A 1 91 ? -5.027 7.009 -0.049 1.00 94.12 91 THR A N 1
ATOM 711 C CA . THR A 1 91 ? -6.137 7.915 0.267 1.00 94.12 91 THR A CA 1
ATOM 712 C C . THR A 1 91 ? -5.597 9.235 0.821 1.00 94.12 91 THR A C 1
ATOM 714 O O . THR A 1 91 ? -4.540 9.244 1.461 1.00 94.12 91 THR A O 1
ATOM 717 N N . PRO A 1 92 ? -6.311 10.362 0.640 1.00 91.69 92 PRO A N 1
ATOM 718 C CA . PRO A 1 92 ? -5.905 11.635 1.232 1.00 91.69 92 PRO A CA 1
ATOM 719 C C . PRO A 1 92 ? -5.716 11.546 2.752 1.00 91.69 92 PRO A C 1
ATOM 721 O O . PRO A 1 92 ? -4.766 12.112 3.285 1.00 91.69 92 PRO A O 1
ATOM 724 N N . THR A 1 93 ? -6.580 10.788 3.435 1.00 89.69 93 THR A N 1
ATOM 725 C CA . THR A 1 93 ? -6.507 10.557 4.884 1.00 89.69 93 THR A CA 1
ATOM 726 C C . THR A 1 93 ? -5.197 9.885 5.281 1.00 89.69 93 THR A C 1
ATOM 728 O O . THR A 1 93 ? -4.498 10.374 6.169 1.00 89.69 93 THR A O 1
ATOM 731 N N . PHE A 1 94 ? -4.826 8.793 4.606 1.00 89.88 94 PHE A N 1
ATOM 732 C CA . PHE A 1 94 ? -3.575 8.100 4.900 1.00 89.88 94 PHE A CA 1
ATOM 733 C C . PHE A 1 94 ? -2.360 8.943 4.501 1.00 89.88 94 PHE A C 1
ATOM 735 O O . PHE A 1 94 ? -1.426 9.068 5.284 1.00 89.88 94 PHE A O 1
ATOM 742 N N . ALA A 1 95 ? -2.393 9.596 3.335 1.00 89.69 95 ALA A N 1
ATOM 743 C CA . ALA A 1 95 ? -1.308 10.453 2.859 1.00 89.69 95 ALA A CA 1
ATOM 744 C C . ALA A 1 95 ? -1.002 11.615 3.821 1.00 89.69 95 ALA A C 1
ATOM 746 O O . ALA A 1 95 ? 0.167 11.902 4.068 1.00 89.69 95 ALA A O 1
ATOM 747 N N . GLN A 1 96 ? -2.026 12.243 4.410 1.00 86.56 96 GLN A N 1
ATOM 748 C CA . GLN A 1 96 ? -1.855 13.281 5.437 1.00 86.56 96 GLN A CA 1
ATOM 749 C C . GLN A 1 96 ? -1.195 12.745 6.714 1.00 86.56 96 GLN A C 1
ATOM 751 O O . GLN A 1 96 ? -0.415 13.452 7.350 1.00 86.56 96 GLN A O 1
ATOM 756 N N . ALA A 1 97 ? -1.467 11.492 7.087 1.00 82.94 97 ALA A N 1
ATOM 757 C CA . ALA A 1 97 ? -0.837 10.862 8.246 1.00 82.94 97 ALA A CA 1
ATOM 758 C C . ALA A 1 97 ? 0.670 10.596 8.049 1.00 82.94 97 ALA A C 1
ATOM 760 O O . ALA A 1 97 ? 1.383 10.394 9.032 1.00 82.94 97 ALA A O 1
ATOM 761 N N . LEU A 1 98 ? 1.169 10.634 6.806 1.00 80.00 98 LEU A N 1
ATOM 762 C CA . LEU A 1 98 ? 2.589 10.471 6.468 1.00 80.00 98 LEU A CA 1
ATOM 763 C C . LEU A 1 98 ? 3.422 11.764 6.636 1.00 80.00 98 LEU A C 1
ATOM 765 O O . LEU A 1 98 ? 4.616 11.749 6.324 1.00 80.00 98 LEU A O 1
ATOM 769 N N . GLY A 1 99 ? 2.823 12.876 7.089 1.00 65.44 99 GLY A N 1
ATOM 770 C CA . GLY A 1 99 ? 3.474 14.186 7.305 1.00 65.44 99 GLY A CA 1
ATOM 771 C C . GLY A 1 99 ? 3.696 14.961 6.019 1.00 65.44 99 GLY A C 1
ATOM 772 O O . GLY A 1 99 ? 4.842 15.398 5.782 1.00 65.44 99 GLY A O 1
#

Sequence (99 aa):
MQINRAVEEVLSEAAVELLNTLVAHAIVSAPQDKSGLCYLPVESDNWNTTVMLMREIFEAEICISGDTEWLSFHIFQSIGVRDAQLAYQFTPTFAQALG

Radius of gyration: 13.5 Å; chains: 1; bounding box: 27×31×41 Å

pLDDT: mean 89.1, std 8.32, range [54.5, 97.0]

Foldseek 3Di:
DQQLVLCPVQADPVLSVLVVVLLVQLCVVPVPCSQDKDWAADDPVCLVVSVVSVVSLQPDWRWDDDPPDIDIDGQWPDWDDDPNIIITGGDPVNSVVSD

Secondary structure (DSSP, 8-state):
-HHHHHHHHHS-HHHHHHHHHHHHHHHHH-TT-TTS-EEEE--TTTHHHHHHHHHHHHH-EEEEE-SS-EEEEESEEEEEEETTEEEEEE-HHHHHHT-